Protein AF-A0A9E4K8I0-F1 (afdb_monomer_lite)

Sequence (71 aa):
MLLPNGSMIKQDVIDAFNKAVVNPENLDQNGAIDWDFVDADIHLDLSKYYASDYLGECLDALADDFILHRS

Organism: NCBI:txid2792791

Foldseek 3Di:
DAFPVRDDDDPVLVVLLVCQLPPPVQADPVRDGNLVSSLVSSCVVPVVPDPSVSSVSNSVVVVVVCVVPVD

Structure (mmCIF, N/CA/C/O backbone):
data_AF-A0A9E4K8I0-F1
#
_entry.id   AF-A0A9E4K8I0-F1
#
loop_
_atom_site.group_PDB
_atom_site.id
_atom_site.type_symbol
_atom_site.label_atom_id
_atom_site.label_alt_id
_atom_site.label_comp_id
_atom_site.label_asym_id
_atom_site.label_entity_id
_atom_site.label_seq_id
_atom_site.pdbx_PDB_ins_code
_atom_site.Cartn_x
_atom_site.Cartn_y
_atom_site.Cartn_z
_atom_site.occupancy
_atom_site.B_iso_or_equiv
_atom_site.auth_seq_id
_atom_site.auth_comp_id
_atom_site.auth_asym_id
_atom_site.auth_atom_id
_atom_site.pdbx_PDB_model_num
ATOM 1 N N . MET A 1 1 ? 7.776 -12.247 1.112 1.00 79.81 1 MET A N 1
ATOM 2 C CA . MET A 1 1 ? 6.672 -12.884 0.363 1.00 79.81 1 MET A CA 1
ATOM 3 C C . MET A 1 1 ? 7.017 -12.888 -1.126 1.00 79.81 1 MET A C 1
ATOM 5 O O . MET A 1 1 ? 7.751 -11.995 -1.550 1.00 79.81 1 MET A O 1
ATOM 9 N N . LEU A 1 2 ? 6.574 -13.895 -1.888 1.00 85.75 2 LEU A N 1
ATOM 10 C CA . LEU A 1 2 ? 6.731 -13.952 -3.349 1.00 85.75 2 LEU A CA 1
ATOM 11 C C . LEU A 1 2 ? 5.407 -13.584 -4.018 1.00 85.75 2 LEU A C 1
ATOM 13 O O . LEU A 1 2 ? 4.361 -14.059 -3.586 1.00 85.75 2 LEU A O 1
ATOM 17 N N . LEU A 1 3 ? 5.476 -12.785 -5.078 1.00 86.25 3 LEU A N 1
ATOM 18 C CA . LEU A 1 3 ? 4.353 -12.526 -5.972 1.00 86.25 3 LEU A CA 1
ATOM 19 C C . LEU A 1 3 ? 4.083 -13.750 -6.866 1.00 86.25 3 LEU A C 1
ATOM 21 O O . LEU A 1 3 ? 5.001 -14.547 -7.100 1.00 86.25 3 LEU A O 1
ATOM 25 N N . PRO A 1 4 ? 2.870 -13.892 -7.436 1.00 80.44 4 PRO A N 1
ATOM 26 C CA . PRO A 1 4 ? 2.542 -14.986 -8.357 1.00 80.44 4 PRO A CA 1
ATOM 27 C C . PRO A 1 4 ? 3.482 -15.084 -9.568 1.00 80.44 4 PRO A C 1
ATOM 29 O O . PRO A 1 4 ? 3.715 -16.171 -10.092 1.00 80.44 4 PRO A O 1
ATOM 32 N N . ASN A 1 5 ? 4.065 -13.958 -9.990 1.00 80.12 5 ASN A N 1
ATOM 33 C CA . ASN A 1 5 ? 5.046 -13.889 -11.075 1.00 80.12 5 ASN A CA 1
ATOM 34 C C . ASN A 1 5 ? 6.483 -14.277 -10.653 1.00 80.12 5 ASN A C 1
ATOM 36 O O . ASN A 1 5 ? 7.404 -14.201 -11.464 1.00 80.12 5 ASN A O 1
ATOM 40 N N . GLY A 1 6 ? 6.694 -14.695 -9.400 1.00 86.19 6 GLY A N 1
ATOM 41 C CA . GLY A 1 6 ? 7.997 -15.086 -8.855 1.00 86.19 6 GLY A CA 1
ATOM 42 C C . GLY A 1 6 ? 8.861 -13.920 -8.365 1.00 86.19 6 GLY A C 1
ATOM 43 O O . GLY A 1 6 ? 9.964 -14.150 -7.865 1.00 86.19 6 GLY A O 1
ATOM 44 N N . SER A 1 7 ? 8.386 -12.677 -8.472 1.00 89.06 7 SER A N 1
ATOM 45 C CA . SER A 1 7 ? 9.091 -11.511 -7.937 1.00 89.06 7 SER A CA 1
ATOM 46 C C . SER A 1 7 ? 9.031 -11.475 -6.412 1.00 89.06 7 SER A C 1
ATOM 48 O O . SER A 1 7 ? 8.042 -11.854 -5.790 1.00 89.06 7 SER A O 1
ATOM 50 N N . MET A 1 8 ? 10.099 -10.985 -5.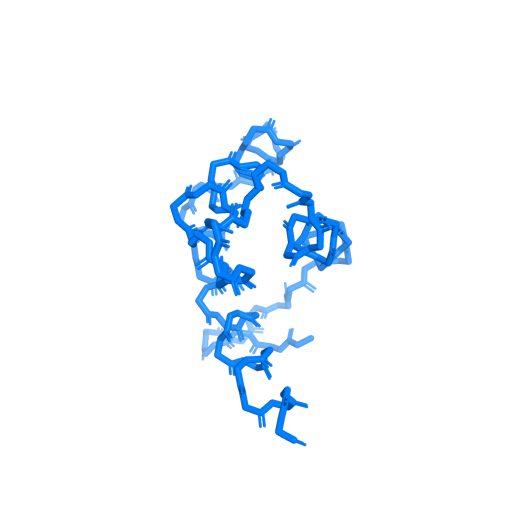789 1.00 94.50 8 MET A N 1
ATOM 51 C CA . MET A 1 8 ? 10.147 -10.767 -4.342 1.00 94.50 8 MET A CA 1
ATOM 52 C C . MET A 1 8 ? 9.521 -9.418 -3.979 1.00 94.50 8 MET A C 1
ATOM 54 O O . MET A 1 8 ? 9.886 -8.396 -4.570 1.00 94.50 8 MET A O 1
ATOM 58 N N . ILE A 1 9 ? 8.666 -9.398 -2.953 1.00 97.06 9 ILE A N 1
ATOM 59 C CA . ILE A 1 9 ? 8.246 -8.147 -2.305 1.00 97.06 9 ILE A CA 1
ATOM 60 C C . ILE A 1 9 ? 9.449 -7.567 -1.547 1.00 97.06 9 ILE A C 1
ATOM 62 O O . ILE A 1 9 ? 10.091 -8.277 -0.765 1.00 97.06 9 ILE A O 1
ATOM 66 N N . LYS A 1 10 ? 9.799 -6.303 -1.817 1.00 97.25 10 LYS A N 1
ATOM 67 C CA . LYS A 1 10 ? 10.913 -5.615 -1.146 1.00 97.25 10 LYS A CA 1
ATOM 68 C C . LYS A 1 10 ? 10.550 -5.250 0.297 1.00 97.25 10 LYS A C 1
ATOM 70 O O . LYS A 1 10 ? 9.389 -5.030 0.621 1.00 97.25 10 LYS A O 1
ATOM 75 N N . GLN A 1 11 ? 11.559 -5.195 1.167 1.00 97.31 11 GLN A N 1
ATOM 76 C CA . GLN A 1 11 ? 11.350 -4.948 2.598 1.00 97.31 11 GLN A CA 1
ATOM 77 C C . GLN A 1 11 ? 10.747 -3.565 2.878 1.00 97.31 11 GLN A C 1
ATOM 79 O O . GLN A 1 11 ? 9.881 -3.448 3.731 1.00 97.31 11 GLN A O 1
ATOM 84 N N . ASP A 1 12 ? 11.151 -2.540 2.133 1.00 97.88 12 ASP A N 1
ATOM 85 C CA . ASP A 1 12 ? 10.601 -1.185 2.244 1.00 97.88 12 ASP A CA 1
ATOM 86 C C . ASP A 1 12 ? 9.113 -1.111 1.863 1.00 97.88 12 ASP A C 1
ATOM 88 O O . ASP A 1 12 ? 8.370 -0.358 2.484 1.00 97.88 12 ASP A O 1
ATOM 92 N N . VAL A 1 13 ? 8.654 -1.936 0.916 1.00 98.00 13 VAL A N 1
ATOM 93 C CA . VAL A 1 13 ? 7.221 -2.089 0.604 1.00 98.00 13 VAL A CA 1
ATOM 94 C C . VAL A 1 13 ? 6.465 -2.722 1.775 1.00 98.00 13 VAL A C 1
ATOM 96 O O . VAL A 1 13 ? 5.397 -2.244 2.147 1.00 98.00 13 VAL A O 1
ATOM 99 N N . ILE A 1 14 ? 7.034 -3.758 2.400 1.00 97.25 14 ILE A N 1
ATOM 100 C CA . ILE A 1 14 ? 6.445 -4.408 3.584 1.00 97.25 14 ILE A CA 1
ATOM 101 C C . ILE A 1 14 ? 6.367 -3.421 4.756 1.00 97.25 14 ILE A C 1
ATOM 103 O O . ILE A 1 14 ? 5.352 -3.351 5.446 1.00 97.25 14 ILE A O 1
ATOM 107 N N . ASP A 1 15 ? 7.425 -2.644 4.981 1.00 97.88 15 ASP A N 1
ATOM 108 C CA . ASP A 1 15 ? 7.484 -1.662 6.062 1.00 97.88 15 ASP A CA 1
ATOM 109 C C . ASP A 1 15 ? 6.469 -0.527 5.843 1.00 97.88 15 ASP A C 1
ATOM 111 O O . ASP A 1 15 ? 5.775 -0.137 6.787 1.00 97.88 15 ASP A O 1
ATOM 115 N N . ALA A 1 16 ? 6.333 -0.037 4.603 1.00 98.25 16 ALA A N 1
ATOM 116 C CA . ALA A 1 16 ? 5.329 0.961 4.232 1.00 98.25 16 ALA A CA 1
ATOM 117 C C . ALA A 1 16 ? 3.903 0.435 4.449 1.00 98.25 16 ALA A C 1
ATOM 119 O O . ALA A 1 16 ? 3.097 1.104 5.096 1.00 98.25 16 ALA A O 1
ATOM 120 N N . PHE A 1 17 ? 3.616 -0.792 4.007 1.00 98.06 17 PHE A N 1
ATOM 121 C CA . PHE A 1 17 ? 2.328 -1.445 4.237 1.00 98.06 17 PHE A CA 1
ATOM 122 C C . PHE A 1 17 ? 2.012 -1.585 5.731 1.00 98.06 17 PHE A C 1
ATOM 124 O O . PHE A 1 17 ? 0.959 -1.143 6.183 1.00 98.06 17 PHE A O 1
ATOM 131 N N . ASN A 1 18 ? 2.943 -2.130 6.522 1.00 97.44 18 ASN A N 1
ATOM 132 C CA . ASN A 1 18 ? 2.756 -2.329 7.962 1.00 97.44 18 ASN A CA 1
ATOM 133 C C . ASN A 1 18 ? 2.482 -1.019 8.705 1.00 97.44 18 ASN A C 1
ATOM 135 O O . ASN A 1 18 ? 1.717 -1.004 9.668 1.00 97.44 18 ASN A O 1
ATOM 139 N N . LYS A 1 19 ? 3.100 0.081 8.263 1.00 97.88 19 LYS A N 1
ATOM 140 C CA . LYS A 1 19 ? 2.835 1.423 8.784 1.00 97.88 19 LYS A CA 1
ATOM 141 C C . LYS A 1 19 ? 1.446 1.918 8.369 1.00 97.88 19 LYS A C 1
ATOM 143 O O . LYS A 1 19 ? 0.731 2.453 9.213 1.00 97.88 19 LYS A O 1
ATOM 148 N N . ALA A 1 20 ? 1.061 1.728 7.110 1.00 98.06 20 ALA A N 1
ATOM 149 C CA . ALA A 1 20 ? -0.206 2.206 6.566 1.00 98.06 20 ALA A CA 1
ATOM 150 C C . ALA A 1 20 ? -1.427 1.490 7.175 1.00 98.06 20 ALA A C 1
ATOM 152 O O . ALA A 1 20 ? -2.403 2.150 7.519 1.00 98.06 20 ALA A O 1
ATOM 153 N N . VAL A 1 21 ? -1.375 0.171 7.402 1.00 97.38 21 VAL A N 1
ATOM 154 C CA . VAL A 1 21 ? -2.514 -0.608 7.952 1.00 97.38 21 VAL A CA 1
ATOM 155 C C . VAL A 1 21 ? -2.807 -0.359 9.437 1.00 97.38 21 VAL A C 1
ATOM 157 O O . VAL A 1 21 ? -3.829 -0.813 9.958 1.00 97.38 21 VAL A O 1
ATOM 160 N N . VAL A 1 22 ? -1.913 0.341 10.139 1.00 96.12 22 VAL A N 1
ATOM 161 C CA . VAL A 1 22 ? -2.112 0.783 11.531 1.00 96.12 22 VAL A CA 1
ATOM 162 C C . VAL A 1 22 ? -2.220 2.305 11.655 1.00 96.12 22 VAL A C 1
ATOM 164 O O . VAL A 1 22 ? -2.345 2.808 12.773 1.00 96.12 22 VAL A O 1
ATOM 167 N N . ASN A 1 23 ? -2.158 3.040 10.540 1.00 97.50 23 ASN A N 1
ATOM 168 C CA . ASN A 1 23 ? -2.298 4.490 10.528 1.00 97.50 23 ASN A CA 1
ATOM 169 C C . ASN A 1 23 ? -3.748 4.861 10.893 1.00 97.50 23 ASN A C 1
ATOM 171 O O . ASN A 1 23 ? -4.654 4.452 10.170 1.00 97.50 23 ASN A O 1
ATOM 175 N N . PRO A 1 24 ? -3.999 5.639 11.966 1.00 97.12 24 PRO A N 1
ATOM 176 C CA . PRO A 1 24 ? -5.353 6.053 12.335 1.00 97.12 24 PRO A CA 1
ATOM 177 C C . PRO A 1 24 ? -6.105 6.808 11.233 1.00 97.12 24 PRO A C 1
ATOM 179 O O . PRO A 1 24 ? -7.329 6.789 11.234 1.00 97.12 24 PRO A O 1
ATOM 182 N N . GLU A 1 25 ? -5.396 7.465 10.310 1.00 96.69 25 GLU A N 1
ATOM 183 C CA . GLU A 1 25 ? -6.005 8.156 9.163 1.00 96.69 25 GLU A CA 1
ATOM 184 C C . GLU A 1 25 ? -6.555 7.185 8.107 1.00 96.69 25 GLU A C 1
ATOM 186 O O . GLU A 1 25 ? -7.468 7.548 7.372 1.00 96.69 25 GLU A O 1
ATOM 191 N N . ASN A 1 26 ? -6.063 5.942 8.091 1.00 97.94 26 ASN A N 1
ATOM 192 C CA . ASN A 1 26 ? -6.478 4.886 7.164 1.00 97.94 26 ASN A CA 1
ATOM 193 C C . ASN A 1 26 ? -7.503 3.939 7.811 1.00 97.94 26 ASN A C 1
ATOM 195 O O . ASN A 1 26 ? -7.721 2.828 7.326 1.00 97.94 26 ASN A O 1
ATOM 199 N N . LEU A 1 27 ? -8.090 4.338 8.944 1.00 97.25 27 LEU A N 1
ATOM 200 C CA . LEU A 1 27 ? -9.129 3.589 9.639 1.00 97.25 27 LEU A CA 1
ATOM 201 C C . LEU A 1 27 ? -10.449 4.359 9.590 1.00 97.25 27 LEU A C 1
ATOM 203 O O . LEU A 1 27 ? -10.498 5.560 9.863 1.00 97.25 27 LEU A O 1
ATOM 207 N N . ASP A 1 28 ? -11.539 3.654 9.299 1.00 94.38 28 ASP A N 1
ATOM 208 C CA . ASP A 1 28 ? -12.879 4.216 9.407 1.00 94.38 28 ASP A CA 1
ATOM 209 C C . ASP A 1 28 ? -13.291 4.408 10.882 1.00 94.38 28 ASP A C 1
ATOM 211 O O . ASP A 1 28 ? -12.613 3.998 11.829 1.00 94.38 28 ASP A O 1
ATOM 215 N N . GLN A 1 29 ? -14.466 5.002 11.100 1.00 94.00 29 GLN A N 1
ATOM 216 C CA . GLN A 1 29 ? -15.021 5.227 12.443 1.00 94.00 29 GLN A CA 1
ATOM 217 C C . GLN A 1 29 ? -15.241 3.946 13.277 1.00 94.00 29 GLN A C 1
ATOM 219 O O . GLN A 1 29 ? -15.441 4.037 14.488 1.00 94.00 29 GLN A O 1
ATOM 224 N N . ASN A 1 30 ? -15.222 2.766 12.652 1.00 94.06 30 ASN A N 1
ATOM 225 C CA . ASN A 1 30 ? -15.366 1.462 13.296 1.00 94.06 30 ASN A CA 1
ATOM 226 C C . ASN A 1 30 ? -14.019 0.733 13.459 1.00 94.06 30 ASN A C 1
ATOM 228 O O . ASN A 1 30 ? -13.995 -0.382 13.983 1.00 94.06 30 ASN A O 1
ATOM 232 N N . GLY A 1 31 ? -12.906 1.337 13.028 1.00 91.75 31 GLY A N 1
ATOM 233 C CA . GLY A 1 31 ? -11.579 0.723 13.031 1.00 91.75 31 GLY A CA 1
ATOM 234 C C . GLY A 1 31 ? -11.335 -0.254 11.875 1.00 91.75 31 GLY A C 1
ATOM 235 O O . GLY A 1 31 ? -10.362 -1.010 11.925 1.00 91.75 31 GLY A O 1
ATOM 236 N N . ALA A 1 32 ? -12.201 -0.275 10.857 1.00 94.56 32 ALA A N 1
ATOM 237 C CA . ALA A 1 32 ? -11.960 -1.014 9.623 1.00 94.56 32 ALA A CA 1
ATOM 238 C C . ALA A 1 32 ? -10.924 -0.280 8.764 1.00 94.56 32 ALA A C 1
ATOM 240 O O . ALA A 1 32 ? -10.902 0.947 8.732 1.00 94.56 32 ALA A O 1
ATOM 241 N N . ILE A 1 33 ? -10.066 -1.034 8.077 1.00 97.12 33 ILE A N 1
ATOM 242 C CA . ILE A 1 33 ? -9.045 -0.462 7.193 1.00 97.12 33 ILE A CA 1
ATOM 243 C C . ILE A 1 33 ? -9.710 0.078 5.927 1.00 97.12 33 ILE A C 1
ATOM 245 O O . ILE A 1 33 ? -10.461 -0.644 5.268 1.00 97.12 33 ILE A O 1
ATOM 249 N N . ASP A 1 34 ? -9.382 1.319 5.582 1.00 97.56 34 ASP A N 1
ATOM 250 C CA . ASP A 1 34 ? -9.634 1.905 4.272 1.00 97.56 34 ASP A CA 1
ATOM 251 C C . ASP A 1 34 ? -8.459 1.564 3.339 1.00 97.56 34 ASP A C 1
ATOM 253 O O . ASP A 1 34 ? -7.361 2.120 3.442 1.00 97.56 34 ASP A O 1
ATOM 257 N N . TRP A 1 35 ? -8.673 0.584 2.460 1.00 97.38 35 TRP A N 1
ATOM 258 C CA . TRP A 1 35 ? -7.634 0.086 1.557 1.00 97.38 35 TRP A CA 1
ATOM 259 C C . TRP A 1 35 ? -7.235 1.099 0.482 1.00 97.38 35 TRP A C 1
ATOM 261 O O . TRP A 1 35 ? -6.081 1.074 0.060 1.00 97.38 35 TRP A O 1
ATOM 271 N N . ASP A 1 36 ? -8.127 2.019 0.101 1.00 97.38 36 ASP A N 1
ATOM 272 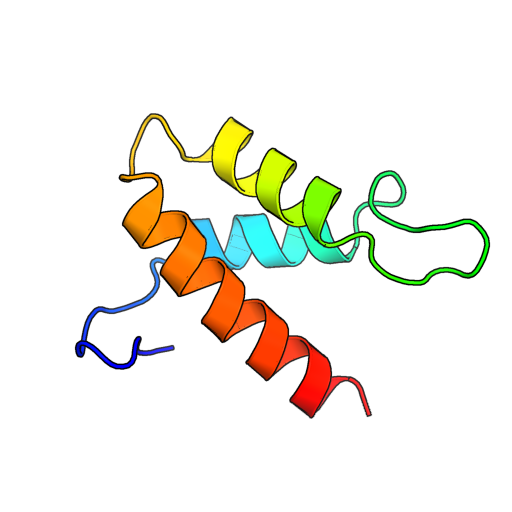C CA . ASP A 1 36 ? -7.800 3.077 -0.862 1.00 97.38 36 ASP A CA 1
ATOM 273 C C . ASP A 1 36 ? -6.768 4.039 -0.252 1.00 97.38 36 ASP A C 1
ATOM 275 O O . ASP A 1 36 ? -5.864 4.527 -0.933 1.00 97.38 36 ASP A O 1
ATOM 279 N N . PHE A 1 37 ? -6.863 4.281 1.059 1.00 98.00 37 PHE A N 1
ATOM 280 C CA . PHE A 1 37 ? -5.928 5.144 1.780 1.00 98.00 37 PHE A CA 1
ATOM 281 C C . PHE A 1 37 ? -4.590 4.438 2.026 1.00 98.00 37 PHE A C 1
ATOM 283 O O . PHE A 1 37 ? -3.533 5.051 1.879 1.00 98.00 37 PHE A O 1
ATOM 290 N N . VAL A 1 38 ? -4.616 3.133 2.322 1.00 98.19 38 VAL A N 1
ATOM 291 C CA . VAL A 1 38 ? -3.393 2.315 2.404 1.00 98.19 38 VAL A CA 1
ATOM 292 C C . VAL A 1 38 ? -2.644 2.302 1.069 1.00 98.19 38 VAL A C 1
ATOM 294 O O . VAL A 1 38 ? -1.424 2.475 1.056 1.00 98.19 38 VAL A O 1
ATOM 297 N N . ASP A 1 39 ? -3.358 2.133 -0.047 1.00 98.12 39 ASP A N 1
ATOM 298 C CA . ASP A 1 39 ? -2.765 2.169 -1.386 1.00 98.12 39 ASP A CA 1
ATOM 299 C C . ASP A 1 39 ? -2.133 3.532 -1.696 1.00 98.12 39 ASP A C 1
ATOM 301 O O . ASP A 1 39 ? -0.982 3.620 -2.142 1.00 98.12 39 ASP A O 1
ATOM 305 N N . ALA A 1 40 ? -2.861 4.609 -1.388 1.00 97.81 40 ALA A N 1
ATOM 306 C CA . ALA A 1 40 ? -2.379 5.970 -1.569 1.00 97.81 40 ALA A CA 1
ATOM 307 C C . ALA A 1 40 ? -1.093 6.237 -0.770 1.00 97.81 40 ALA A C 1
ATOM 309 O O . ALA A 1 40 ? -0.131 6.757 -1.339 1.00 97.81 40 ALA A O 1
ATOM 310 N N . ASP A 1 41 ? -1.034 5.847 0.507 1.00 97.81 41 ASP A N 1
ATOM 311 C CA . ASP A 1 41 ? 0.151 6.018 1.359 1.00 97.81 41 ASP A CA 1
ATOM 312 C C . ASP A 1 41 ? 1.380 5.301 0.778 1.00 97.81 41 ASP A C 1
ATOM 314 O O . ASP A 1 41 ? 2.467 5.882 0.679 1.00 97.81 41 ASP A O 1
ATOM 318 N N . ILE A 1 42 ? 1.213 4.054 0.329 1.00 98.00 42 ILE A N 1
ATOM 319 C CA . ILE A 1 42 ? 2.301 3.267 -0.267 1.00 98.00 42 ILE A CA 1
ATOM 320 C C . ILE A 1 42 ? 2.790 3.920 -1.565 1.00 98.00 42 ILE A C 1
ATOM 322 O O . ILE A 1 42 ? 4.000 4.065 -1.774 1.00 98.00 42 ILE A O 1
ATOM 326 N N . HIS A 1 43 ? 1.875 4.356 -2.431 1.00 97.94 43 HIS A N 1
ATOM 327 C CA . HIS A 1 43 ? 2.234 5.032 -3.675 1.00 97.94 43 HIS A CA 1
ATOM 328 C C . HIS A 1 43 ? 2.910 6.386 -3.433 1.00 97.94 43 HIS A C 1
ATOM 330 O O . HIS A 1 43 ? 3.876 6.715 -4.127 1.00 97.94 43 HIS A O 1
ATOM 336 N N . LEU A 1 44 ? 2.474 7.164 -2.443 1.00 97.00 44 LEU A N 1
ATOM 337 C CA . LEU A 1 44 ? 3.117 8.431 -2.088 1.00 97.00 44 LEU A CA 1
ATOM 338 C C . LEU A 1 44 ? 4.552 8.224 -1.581 1.00 97.00 44 LEU A C 1
ATOM 340 O O . LEU A 1 44 ? 5.451 8.973 -1.975 1.00 97.00 44 LEU A O 1
ATOM 344 N N . ASP A 1 45 ? 4.794 7.184 -0.782 1.00 96.56 45 ASP A N 1
ATOM 345 C CA . ASP A 1 45 ? 6.120 6.906 -0.223 1.00 96.56 45 ASP A CA 1
ATOM 346 C C . ASP A 1 45 ? 7.092 6.313 -1.266 1.00 96.56 45 ASP A C 1
ATOM 348 O O . ASP A 1 45 ? 8.290 6.642 -1.278 1.00 96.56 45 ASP A O 1
ATOM 352 N N . LEU A 1 46 ? 6.593 5.456 -2.167 1.00 98.25 46 LEU A N 1
ATOM 353 C CA . LEU A 1 46 ? 7.434 4.539 -2.943 1.00 98.25 46 LEU A CA 1
ATOM 354 C C . LEU A 1 46 ? 7.358 4.683 -4.473 1.00 98.25 46 LEU A C 1
ATOM 356 O O . LEU A 1 46 ? 8.211 4.120 -5.165 1.00 98.25 46 LEU A O 1
ATOM 360 N N . SER A 1 47 ? 6.440 5.483 -5.027 1.00 97.38 47 SER A N 1
ATOM 361 C CA . SER A 1 47 ? 6.293 5.667 -6.493 1.00 97.38 47 SER A CA 1
ATOM 362 C C . SER A 1 47 ? 7.526 6.245 -7.198 1.00 97.38 47 SER A C 1
ATOM 364 O O . SER A 1 47 ? 7.707 6.065 -8.400 1.00 97.38 47 SER A O 1
ATOM 366 N N . LYS A 1 48 ? 8.422 6.914 -6.465 1.00 97.38 48 LYS A N 1
ATOM 367 C CA . LYS A 1 48 ? 9.721 7.372 -6.995 1.00 97.38 48 LYS A CA 1
ATOM 368 C C . LYS A 1 48 ? 10.731 6.239 -7.222 1.00 97.38 48 LYS A C 1
ATOM 370 O O . LYS A 1 48 ? 11.730 6.458 -7.904 1.00 97.38 48 LYS A O 1
ATOM 375 N N . TYR A 1 49 ? 10.517 5.071 -6.618 1.00 97.69 49 TYR A N 1
ATOM 376 C CA . TYR A 1 49 ? 11.445 3.936 -6.644 1.00 97.69 49 TYR A CA 1
ATOM 377 C C . TYR A 1 49 ? 10.902 2.741 -7.421 1.00 97.69 49 TYR A C 1
ATOM 379 O O . TYR A 1 49 ? 11.682 2.002 -8.023 1.00 97.69 49 TYR A O 1
ATOM 387 N N . TYR A 1 50 ? 9.584 2.562 -7.422 1.00 97.62 50 TYR A N 1
ATOM 388 C CA . TYR A 1 50 ? 8.936 1.403 -8.013 1.00 97.62 50 TYR A CA 1
ATOM 389 C C . TYR A 1 50 ? 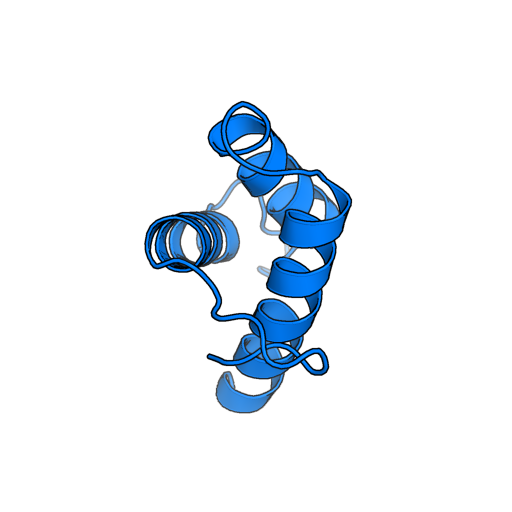7.806 1.809 -8.956 1.00 97.62 50 TYR A C 1
ATOM 391 O O . TYR A 1 50 ? 7.178 2.853 -8.793 1.00 97.62 50 TYR A O 1
ATOM 399 N N . ALA A 1 51 ? 7.552 0.963 -9.955 1.00 97.25 51 ALA A N 1
ATOM 400 C CA . ALA A 1 51 ? 6.409 1.120 -10.844 1.00 97.25 51 ALA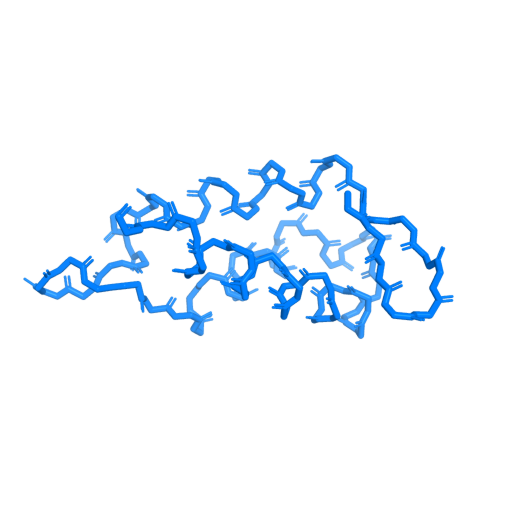 A CA 1
ATOM 401 C C . ALA A 1 51 ? 5.097 0.910 -10.073 1.00 97.25 51 ALA A C 1
ATOM 403 O O . ALA A 1 51 ? 5.037 0.051 -9.194 1.00 97.25 51 ALA A O 1
ATOM 404 N N . SER A 1 52 ? 4.051 1.651 -10.446 1.00 96.62 52 SER A N 1
ATOM 405 C CA . SER A 1 52 ? 2.722 1.529 -9.831 1.00 96.62 52 SER A CA 1
ATOM 406 C C . SER A 1 52 ? 2.185 0.097 -9.925 1.00 96.62 52 SER A C 1
ATOM 408 O O . SER A 1 52 ? 1.786 -0.449 -8.908 1.00 96.62 52 SER A O 1
ATOM 410 N N . ASP A 1 53 ? 2.324 -0.568 -11.079 1.00 96.00 53 ASP A N 1
ATOM 411 C CA . ASP A 1 53 ? 1.908 -1.972 -11.244 1.00 96.00 53 ASP A CA 1
ATOM 412 C C . ASP A 1 53 ? 2.587 -2.913 -10.231 1.00 96.00 53 ASP A C 1
ATOM 414 O O . ASP A 1 53 ? 1.942 -3.784 -9.660 1.00 96.00 53 ASP A O 1
ATOM 418 N N . TYR A 1 54 ? 3.881 -2.709 -9.947 1.00 96.25 54 TYR A N 1
ATOM 419 C CA . TYR A 1 54 ? 4.591 -3.501 -8.937 1.00 96.25 54 TYR A CA 1
ATOM 420 C C . TYR A 1 54 ? 4.081 -3.216 -7.520 1.00 96.25 54 TYR A C 1
ATOM 422 O O . TYR A 1 54 ? 3.958 -4.143 -6.720 1.00 96.25 54 TYR A O 1
ATOM 430 N N . LEU A 1 55 ? 3.805 -1.948 -7.196 1.00 97.56 55 LEU A N 1
ATOM 431 C CA . LEU A 1 55 ? 3.264 -1.567 -5.891 1.00 97.56 55 LEU A CA 1
ATOM 432 C C . LEU A 1 55 ? 1.854 -2.131 -5.691 1.00 97.56 55 LEU A C 1
ATOM 434 O O . LEU A 1 55 ? 1.593 -2.681 -4.625 1.00 97.56 55 LEU A O 1
ATOM 438 N N . GLY A 1 56 ? 1.007 -2.089 -6.723 1.00 96.75 56 GLY A N 1
ATOM 439 C CA . GLY A 1 56 ? -0.323 -2.699 -6.717 1.00 96.75 56 GLY 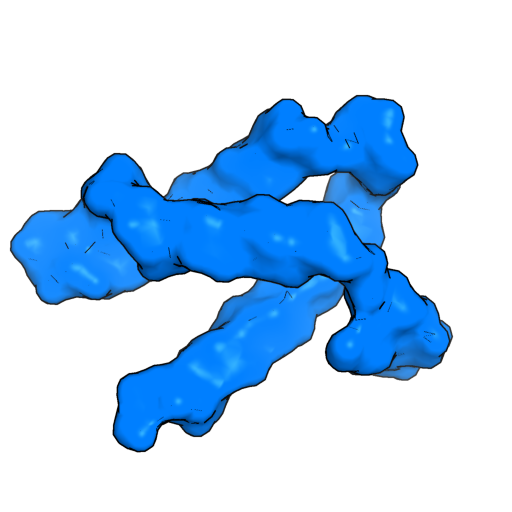A CA 1
ATOM 440 C C . GLY A 1 56 ? -0.269 -4.214 -6.514 1.00 96.75 56 GLY A C 1
ATOM 441 O O . GLY A 1 56 ? -0.894 -4.727 -5.593 1.00 96.75 56 GLY A O 1
ATOM 442 N N . GLU A 1 57 ? 0.565 -4.934 -7.275 1.00 96.25 57 GLU A N 1
ATOM 443 C CA . GLU A 1 57 ? 0.734 -6.385 -7.087 1.00 96.25 57 GLU A CA 1
ATOM 444 C C . GLU A 1 57 ? 1.243 -6.741 -5.676 1.00 96.25 57 GLU A C 1
ATOM 446 O O . GLU A 1 57 ? 0.836 -7.749 -5.093 1.00 96.25 57 GLU A O 1
ATOM 451 N N . CYS A 1 58 ? 2.149 -5.930 -5.115 1.00 97.25 58 CYS A N 1
ATOM 452 C CA . CYS A 1 58 ? 2.607 -6.105 -3.736 1.00 97.25 58 CYS A CA 1
ATOM 453 C C . CYS A 1 58 ? 1.496 -5.855 -2.721 1.00 97.25 58 CYS A C 1
ATOM 455 O O . CYS A 1 58 ? 1.399 -6.608 -1.752 1.00 97.25 58 CYS A O 1
ATOM 457 N N . LEU A 1 59 ? 0.694 -4.810 -2.926 1.00 96.88 59 LEU A N 1
ATOM 458 C CA . LEU A 1 59 ? -0.404 -4.463 -2.040 1.00 96.88 59 LEU A CA 1
ATOM 459 C C . LEU A 1 59 ? -1.452 -5.572 -2.009 1.00 96.88 59 LEU A C 1
ATOM 461 O O . LEU A 1 59 ? -1.806 -6.001 -0.917 1.00 96.88 59 LEU A O 1
ATOM 465 N N . ASP A 1 60 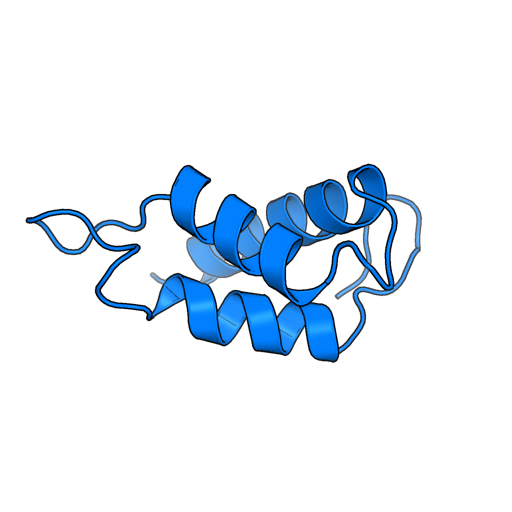? -1.872 -6.084 -3.167 1.00 95.69 60 ASP A N 1
ATOM 466 C CA . ASP A 1 60 ? -2.844 -7.179 -3.250 1.00 95.69 60 ASP A CA 1
ATOM 467 C C . ASP A 1 60 ? -2.378 -8.389 -2.427 1.00 95.69 60 ASP A C 1
ATOM 469 O O . ASP A 1 60 ? -3.098 -8.895 -1.566 1.00 95.69 60 ASP A O 1
ATOM 473 N N . ALA A 1 61 ? -1.121 -8.807 -2.617 1.00 95.88 61 ALA A N 1
ATOM 474 C CA . ALA A 1 61 ? -0.555 -9.938 -1.890 1.00 95.88 61 ALA A CA 1
ATOM 475 C C . ALA A 1 61 ? -0.469 -9.688 -0.371 1.00 95.88 61 ALA A C 1
ATOM 477 O O . ALA A 1 61 ? -0.769 -10.582 0.421 1.00 95.88 61 ALA A O 1
ATOM 478 N N . LEU A 1 62 ? -0.056 -8.488 0.048 1.00 96.38 62 LEU A N 1
ATOM 479 C CA . LEU A 1 62 ? 0.067 -8.137 1.465 1.00 96.38 62 LEU A CA 1
ATOM 480 C C . LEU A 1 62 ? -1.297 -7.968 2.144 1.00 96.38 62 LEU A C 1
ATOM 482 O O . LEU A 1 62 ? -1.449 -8.382 3.291 1.00 96.38 62 LEU A O 1
ATOM 486 N N . ALA A 1 63 ? -2.285 -7.397 1.455 1.00 96.00 63 ALA A N 1
ATOM 487 C CA . ALA A 1 63 ? -3.647 -7.251 1.956 1.00 96.00 63 ALA A CA 1
ATOM 488 C C . ALA A 1 63 ? -4.307 -8.620 2.164 1.00 96.00 63 ALA A C 1
ATOM 490 O O . ALA A 1 63 ? -4.859 -8.868 3.239 1.00 96.00 63 ALA A O 1
ATOM 491 N N . ASP A 1 64 ? -4.174 -9.530 1.195 1.00 94.69 64 ASP A N 1
ATOM 492 C CA . ASP A 1 64 ? -4.654 -10.910 1.312 1.00 94.69 64 ASP A CA 1
ATOM 493 C C . ASP A 1 64 ? -4.010 -11.630 2.507 1.00 94.69 64 ASP A C 1
ATOM 495 O O . ASP A 1 64 ? -4.712 -12.201 3.345 1.00 94.69 64 ASP A O 1
ATOM 499 N N . ASP A 1 65 ? -2.678 -11.572 2.629 1.00 94.12 65 ASP A N 1
ATOM 500 C CA . ASP A 1 65 ? -1.947 -12.181 3.747 1.00 94.12 65 ASP A CA 1
ATOM 501 C C . ASP A 1 65 ? -2.377 -11.594 5.097 1.00 94.12 65 ASP A C 1
ATOM 503 O O . ASP A 1 65 ? -2.627 -12.329 6.056 1.00 94.12 65 ASP A O 1
ATOM 507 N N . PHE A 1 66 ? -2.529 -10.272 5.163 1.00 94.44 66 PHE A N 1
ATOM 508 C CA . PHE A 1 66 ? -2.949 -9.574 6.367 1.00 94.44 66 PHE A CA 1
ATOM 509 C C . PHE A 1 66 ? -4.362 -9.978 6.794 1.00 94.44 66 PHE A C 1
ATOM 511 O O . PHE A 1 66 ? -4.579 -10.271 7.968 1.00 94.44 66 PHE A O 1
ATOM 518 N N . ILE A 1 67 ? -5.316 -10.039 5.860 1.00 93.75 67 ILE A N 1
ATOM 519 C CA . ILE A 1 67 ? -6.698 -10.457 6.136 1.00 93.75 67 ILE A CA 1
ATOM 520 C C . ILE A 1 67 ? -6.739 -11.916 6.604 1.00 93.75 67 ILE A C 1
ATOM 522 O O . ILE A 1 67 ? -7.449 -12.227 7.561 1.00 93.75 67 ILE A O 1
ATOM 526 N N . LEU A 1 68 ? -5.960 -12.801 5.974 1.00 93.25 68 LEU A N 1
ATOM 527 C CA . LEU A 1 68 ? -5.907 -14.224 6.322 1.00 93.25 68 LEU A CA 1
ATOM 528 C C . LEU A 1 68 ? -5.367 -14.483 7.735 1.00 93.25 68 LEU A C 1
ATOM 530 O O . LEU A 1 68 ? -5.806 -15.434 8.379 1.00 93.25 68 LEU A O 1
ATOM 534 N N . HIS A 1 69 ? -4.439 -13.657 8.224 1.00 89.00 69 HIS A N 1
ATOM 535 C CA . HIS A 1 69 ? -3.772 -13.866 9.515 1.00 89.00 69 HIS A CA 1
ATOM 536 C C . HIS A 1 69 ? -4.280 -12.966 10.652 1.00 89.00 69 HIS A C 1
ATOM 538 O O . HIS A 1 69 ? -3.809 -13.100 11.782 1.00 89.00 69 HIS A O 1
ATOM 544 N N . ARG A 1 70 ? -5.245 -12.068 10.405 1.00 75.88 70 ARG A N 1
ATOM 545 C CA . ARG A 1 70 ? -5.835 -11.202 11.448 1.00 75.88 70 ARG A CA 1
ATOM 546 C C . ARG A 1 70 ? -6.945 -11.864 12.286 1.00 75.88 70 ARG A C 1
ATOM 548 O O . ARG A 1 70 ? -7.584 -11.156 13.064 1.00 75.88 70 ARG A O 1
ATOM 555 N N . SER A 1 71 ? -7.194 -13.168 12.116 1.00 49.41 71 SER A N 1
ATOM 556 C CA . SER A 1 71 ? -8.229 -13.944 12.830 1.00 49.41 71 SER A CA 1
ATOM 557 C C . SER A 1 71 ? -7.815 -14.390 14.229 1.00 49.41 71 SER A C 1
ATOM 559 O O . SER A 1 71 ? -6.736 -15.019 14.326 1.00 49.41 71 SER A O 1
#

Secondary structure (DSSP, 8-state):
-B-TTSPBPPHHHHHHHHHHTT-GGGB-TTS-B-HHHHHHHHHHHHTTTS-HHHHHHHHHHHHHHHHHH--

Radius of gyration: 11.86 Å; chains: 1; bounding box: 27×24×24 Å

pLDDT: mean 94.36, std 7.21, range [49.41, 98.25]